Protein AF-A0A0F8Z6P9-F1 (afdb_monomer)

Organism: NCBI:txid412755

Radius of gyration: 12.46 Å; Cα contacts (8 Å, |Δi|>4): 15; chains: 1; bounding box: 27×24×26 Å

Mean predicted aligned error: 3.17 Å

Structure (mmCIF, N/CA/C/O backbone):
data_AF-A0A0F8Z6P9-F1
#
_entry.id   AF-A0A0F8Z6P9-F1
#
loop_
_atom_site.g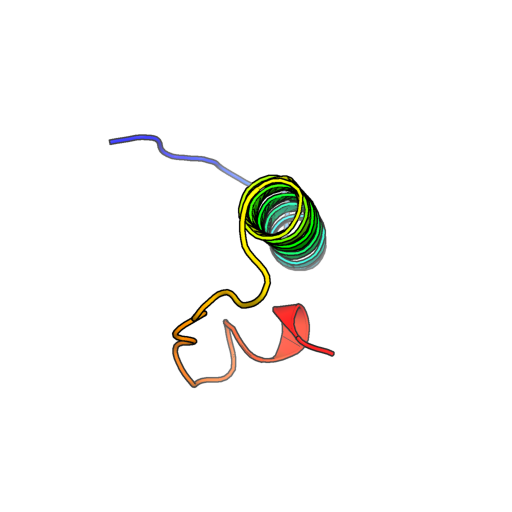roup_PDB
_atom_site.id
_atom_site.type_symbol
_atom_site.label_atom_id
_atom_site.label_alt_id
_atom_site.label_comp_id
_atom_site.label_asym_id
_atom_site.label_entity_id
_atom_site.label_seq_id
_atom_site.pdbx_PDB_ins_code
_atom_site.Cartn_x
_atom_site.Cartn_y
_atom_site.Cartn_z
_atom_site.occupancy
_atom_site.B_iso_or_equiv
_atom_site.auth_seq_id
_atom_site.auth_comp_id
_atom_site.auth_asym_id
_atom_site.auth_atom_id
_atom_site.pdbx_PDB_model_num
ATOM 1 N N . MET A 1 1 ? -4.371 16.932 -9.696 1.00 68.81 1 MET A N 1
ATOM 2 C CA . MET A 1 1 ? -3.582 15.730 -10.043 1.00 68.81 1 MET A CA 1
ATOM 3 C C . MET A 1 1 ? -2.235 15.854 -9.343 1.00 68.81 1 MET A C 1
ATOM 5 O O . MET A 1 1 ? -1.685 16.944 -9.392 1.00 68.81 1 MET A O 1
ATOM 9 N N . ASN A 1 2 ? -1.739 14.818 -8.661 1.00 90.00 2 ASN A N 1
ATOM 10 C CA . ASN A 1 2 ? -0.394 14.825 -8.068 1.00 90.00 2 ASN A CA 1
ATOM 11 C C . ASN A 1 2 ? 0.417 13.693 -8.708 1.00 90.00 2 ASN A C 1
ATOM 13 O O . ASN A 1 2 ? 0.050 12.532 -8.531 1.00 90.00 2 ASN A O 1
ATOM 17 N N . PHE A 1 3 ? 1.447 14.034 -9.480 1.00 94.00 3 PHE A N 1
ATOM 18 C CA . PHE A 1 3 ? 2.309 13.064 -10.150 1.00 94.00 3 PHE A CA 1
ATOM 19 C C . PHE A 1 3 ? 3.557 12.850 -9.298 1.00 94.00 3 PHE A C 1
ATOM 21 O O . PHE A 1 3 ? 4.210 13.817 -8.912 1.00 94.00 3 PHE A O 1
ATOM 28 N N . ILE A 1 4 ? 3.841 11.595 -8.957 1.00 95.12 4 ILE A N 1
ATOM 29 C CA . ILE A 1 4 ? 4.974 11.230 -8.109 1.00 95.12 4 ILE A CA 1
ATOM 30 C C . ILE A 1 4 ? 5.833 10.265 -8.909 1.00 95.12 4 ILE A C 1
ATOM 32 O O . ILE A 1 4 ? 5.380 9.174 -9.255 1.00 95.12 4 ILE A O 1
ATOM 36 N N . GLU A 1 5 ? 7.051 10.696 -9.202 1.00 96.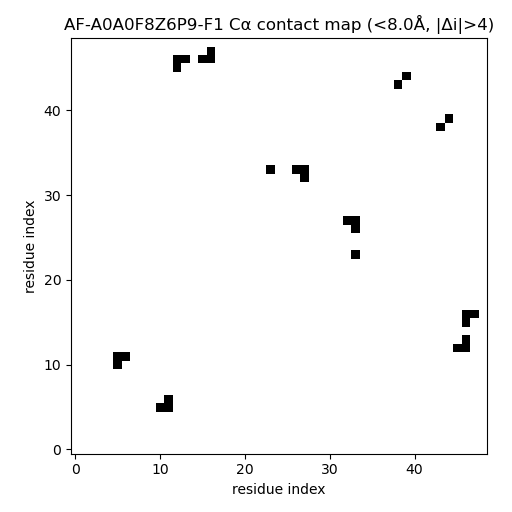44 5 GLU A N 1
ATOM 37 C CA . GLU A 1 5 ? 8.056 9.871 -9.855 1.00 96.44 5 GLU A CA 1
ATOM 38 C C . GLU A 1 5 ? 8.877 9.122 -8.813 1.00 96.44 5 GLU A C 1
ATOM 40 O O . GLU A 1 5 ? 9.126 9.606 -7.705 1.00 96.44 5 GLU A O 1
ATOM 45 N N . TYR A 1 6 ? 9.296 7.925 -9.192 1.00 96.12 6 TYR A N 1
ATOM 46 C CA . TYR A 1 6 ? 10.141 7.061 -8.389 1.00 96.12 6 TYR A CA 1
ATOM 47 C C . TYR A 1 6 ? 11.339 6.657 -9.237 1.00 96.12 6 TYR A C 1
ATOM 49 O O . TYR A 1 6 ? 11.212 6.509 -10.452 1.00 96.12 6 TYR A O 1
ATOM 57 N N . ALA A 1 7 ? 12.493 6.494 -8.594 1.0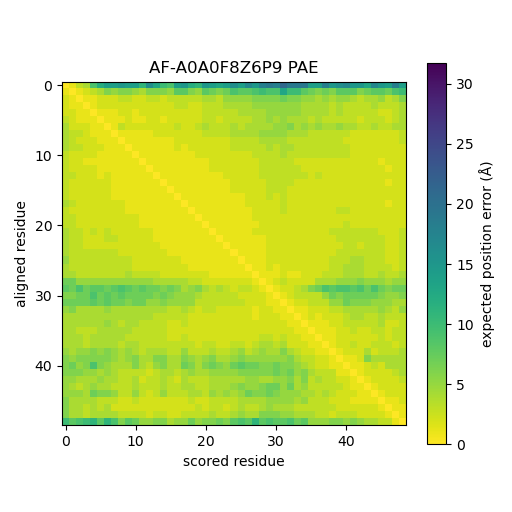0 96.94 7 ALA A N 1
ATOM 58 C CA . ALA A 1 7 ? 13.715 6.091 -9.284 1.00 96.94 7 ALA A CA 1
ATOM 59 C C . ALA A 1 7 ? 13.580 4.693 -9.913 1.00 96.94 7 ALA A C 1
ATOM 61 O O . ALA A 1 7 ? 14.077 4.456 -11.011 1.00 96.94 7 ALA A O 1
ATOM 62 N N . ASP A 1 8 ? 12.877 3.793 -9.225 1.00 96.19 8 ASP A N 1
ATOM 63 C CA . ASP A 1 8 ? 12.649 2.411 -9.625 1.00 96.19 8 ASP A CA 1
ATOM 64 C C . ASP A 1 8 ? 11.338 1.867 -9.023 1.00 96.19 8 ASP A C 1
ATOM 66 O O . ASP A 1 8 ? 10.562 2.577 -8.363 1.00 96.19 8 ASP A O 1
ATOM 70 N N . ARG A 1 9 ? 11.061 0.591 -9.302 1.00 93.38 9 ARG A N 1
ATOM 71 C CA . ARG A 1 9 ? 9.833 -0.081 -8.880 1.00 93.38 9 ARG A CA 1
ATOM 72 C C . ARG A 1 9 ? 9.853 -0.414 -7.392 1.00 93.38 9 ARG A C 1
ATOM 74 O O . ARG A 1 9 ? 8.810 -0.334 -6.750 1.00 93.38 9 ARG A O 1
ATOM 81 N N . GLU A 1 10 ? 11.004 -0.766 -6.845 1.00 95.00 10 GLU A N 1
ATOM 82 C CA . GLU A 1 10 ? 11.195 -1.100 -5.437 1.00 95.00 10 GLU A CA 1
ATOM 83 C C . GLU A 1 10 ? 10.869 0.109 -4.546 1.00 95.00 10 GLU A C 1
ATOM 85 O O . GLU A 1 10 ? 10.095 0.004 -3.590 1.00 95.00 10 GLU A O 1
ATOM 90 N N . MET A 1 11 ? 11.367 1.291 -4.915 1.00 96.31 11 MET A N 1
ATOM 91 C CA . MET A 1 11 ? 11.057 2.569 -4.275 1.00 96.31 11 MET A CA 1
ATOM 92 C C . MET A 1 11 ? 9.574 2.918 -4.381 1.00 96.31 11 MET A C 1
ATOM 94 O O . MET A 1 11 ? 8.983 3.374 -3.396 1.00 96.31 11 MET A O 1
ATOM 98 N N . LEU A 1 12 ? 8.960 2.693 -5.548 1.00 95.81 12 LEU A N 1
ATOM 99 C CA . LEU A 1 12 ? 7.519 2.877 -5.730 1.00 95.81 12 LEU A CA 1
ATOM 100 C C . LEU A 1 12 ? 6.739 1.998 -4.751 1.00 95.81 12 LEU A C 1
ATOM 102 O O . LEU A 1 12 ? 5.884 2.503 -4.023 1.00 95.81 12 LEU A O 1
ATOM 106 N N . VAL A 1 13 ? 7.054 0.704 -4.700 1.00 95.62 13 VAL A N 1
ATOM 107 C CA . VAL A 1 13 ? 6.375 -0.274 -3.843 1.00 95.62 13 VAL A CA 1
ATOM 108 C C . VAL A 1 13 ? 6.500 0.120 -2.370 1.00 95.62 13 VAL A C 1
ATOM 110 O O . VAL A 1 13 ? 5.483 0.284 -1.693 1.00 95.62 13 VAL A O 1
ATOM 113 N N . MET A 1 14 ? 7.721 0.384 -1.896 1.00 95.69 14 MET A N 1
ATOM 114 C CA . MET A 1 14 ? 7.982 0.770 -0.507 1.00 95.69 14 MET A CA 1
ATOM 115 C C . MET A 1 14 ? 7.259 2.069 -0.121 1.00 95.69 14 MET A C 1
ATOM 117 O O . MET A 1 14 ? 6.660 2.171 0.954 1.00 95.69 14 MET A O 1
ATOM 121 N N . ASN A 1 15 ? 7.299 3.088 -0.983 1.00 96.44 15 ASN A N 1
ATOM 122 C CA . ASN A 1 15 ? 6.688 4.379 -0.681 1.00 96.44 15 ASN A CA 1
ATOM 123 C C . ASN A 1 15 ? 5.157 4.291 -0.654 1.00 96.44 15 ASN A C 1
ATOM 125 O O . ASN A 1 15 ? 4.520 4.839 0.251 1.00 96.44 15 ASN A O 1
ATOM 129 N N . VAL A 1 16 ? 4.564 3.571 -1.611 1.00 95.12 16 VAL A N 1
ATOM 130 C CA . VAL A 1 16 ? 3.114 3.365 -1.661 1.00 95.12 16 VAL A CA 1
ATOM 131 C C . VAL A 1 16 ? 2.645 2.557 -0.451 1.00 95.12 16 VAL A C 1
ATOM 133 O O . VAL A 1 16 ? 1.695 2.988 0.204 1.00 95.12 16 VAL A O 1
ATOM 136 N N . ALA A 1 17 ? 3.333 1.470 -0.089 1.00 95.88 17 ALA A N 1
ATOM 137 C CA . ALA A 1 17 ? 3.009 0.665 1.090 1.00 95.88 17 ALA A CA 1
ATOM 138 C C . ALA A 1 17 ? 3.026 1.507 2.379 1.00 95.88 17 ALA A C 1
ATOM 140 O O . ALA A 1 17 ? 2.033 1.554 3.110 1.00 95.88 17 ALA A O 1
ATOM 141 N N . ASN A 1 18 ? 4.098 2.273 2.606 1.00 96.69 18 ASN A N 1
ATOM 142 C CA . ASN A 1 18 ? 4.217 3.159 3.768 1.00 96.69 18 ASN A CA 1
ATOM 143 C C . ASN A 1 18 ? 3.091 4.200 3.829 1.00 96.69 18 ASN A C 1
ATOM 145 O O . ASN A 1 18 ? 2.502 4.452 4.885 1.00 96.69 18 ASN A O 1
ATOM 149 N N . LYS A 1 19 ? 2.751 4.801 2.685 1.00 96.06 19 LYS A N 1
ATOM 150 C CA . LYS A 1 19 ? 1.687 5.805 2.600 1.00 96.06 19 LYS A CA 1
ATOM 151 C C . LYS A 1 19 ? 0.307 5.205 2.865 1.00 96.06 19 LYS A C 1
ATOM 153 O O . LYS A 1 19 ? -0.507 5.839 3.540 1.00 96.06 19 LYS A O 1
ATOM 158 N N . LEU A 1 20 ? 0.039 4.007 2.347 1.00 95.56 20 LEU A N 1
ATOM 159 C CA . LEU A 1 20 ? -1.200 3.273 2.597 1.00 95.56 20 LEU A CA 1
ATOM 160 C C . LEU A 1 20 ? -1.323 2.902 4.077 1.00 95.56 20 LEU A C 1
ATOM 162 O O . LEU A 1 20 ? -2.337 3.228 4.690 1.00 95.56 20 LEU A O 1
ATOM 166 N N . ALA A 1 21 ? -0.276 2.327 4.672 1.00 95.31 21 ALA A N 1
ATOM 167 C CA . ALA A 1 21 ? -0.250 1.958 6.086 1.00 95.31 21 ALA A CA 1
ATOM 168 C C . ALA A 1 21 ? -0.511 3.164 7.002 1.00 95.31 21 ALA A C 1
ATOM 170 O O . ALA A 1 21 ? -1.362 3.100 7.891 1.00 95.31 21 ALA A O 1
ATOM 171 N N . GLY A 1 22 ? 0.152 4.297 6.740 1.00 96.44 22 GLY A N 1
ATOM 172 C CA . GLY A 1 22 ? -0.072 5.535 7.486 1.00 96.44 22 GLY A CA 1
ATOM 173 C C . GLY A 1 22 ? -1.518 6.026 7.385 1.00 96.44 22 GLY A C 1
ATOM 174 O O . GLY A 1 22 ? -2.137 6.348 8.397 1.00 96.44 22 GLY A O 1
ATOM 175 N N . LYS A 1 23 ? -2.097 6.024 6.177 1.00 95.88 23 LYS A N 1
ATOM 176 C CA . LYS A 1 23 ? -3.490 6.446 5.971 1.00 95.88 23 LYS A CA 1
ATOM 177 C C . LYS A 1 23 ? -4.498 5.519 6.638 1.00 95.88 23 LYS A C 1
ATOM 179 O O . LYS A 1 23 ? -5.441 6.011 7.251 1.00 95.88 23 LYS A O 1
ATOM 184 N N . LEU A 1 24 ? -4.302 4.207 6.535 1.00 96.19 24 LEU A N 1
ATOM 185 C CA . LEU A 1 24 ? -5.183 3.225 7.164 1.00 96.19 24 LEU A CA 1
ATOM 186 C C . LEU A 1 24 ? -5.123 3.336 8.689 1.00 96.19 24 LEU A C 1
ATOM 188 O O . LEU A 1 24 ? -6.169 3.362 9.331 1.00 96.19 24 LEU A O 1
ATOM 192 N N . LYS A 1 25 ? -3.926 3.504 9.266 1.00 96.50 25 LYS A N 1
ATOM 193 C CA . LYS A 1 25 ? -3.752 3.731 10.707 1.00 96.50 25 LYS A CA 1
ATOM 194 C C . LYS A 1 25 ? -4.458 5.005 11.175 1.00 96.50 25 LYS A C 1
ATOM 196 O O . LYS A 1 25 ? -5.168 4.978 12.179 1.00 96.50 25 LYS A O 1
ATOM 201 N N . SER A 1 26 ? -4.300 6.109 10.446 1.00 96.62 26 SER A N 1
ATOM 202 C CA . SER A 1 26 ? -4.986 7.363 10.773 1.00 96.62 26 SER A CA 1
ATOM 203 C C . SER A 1 26 ? -6.505 7.231 10.657 1.00 96.62 26 SER A C 1
ATOM 205 O O . SER A 1 26 ? -7.223 7.731 11.515 1.00 96.62 26 SER A O 1
ATOM 207 N N . ALA A 1 27 ? -7.004 6.518 9.645 1.00 95.62 27 ALA A N 1
ATOM 208 C CA . ALA A 1 27 ? -8.433 6.267 9.487 1.00 95.62 27 ALA A CA 1
ATOM 209 C C . ALA A 1 27 ? -8.997 5.384 10.617 1.00 95.62 27 ALA A C 1
ATOM 211 O O . ALA A 1 27 ? -10.074 5.674 11.131 1.00 95.62 27 ALA A O 1
ATOM 212 N N . LEU A 1 28 ? -8.250 4.369 11.062 1.00 96.62 28 LEU A N 1
ATOM 213 C CA . LEU A 1 28 ? -8.610 3.517 12.203 1.00 96.62 28 LEU A CA 1
ATOM 214 C C . LEU A 1 28 ? -8.540 4.243 13.552 1.00 96.62 28 LEU A C 1
ATOM 216 O O . LEU A 1 28 ? -9.201 3.843 14.499 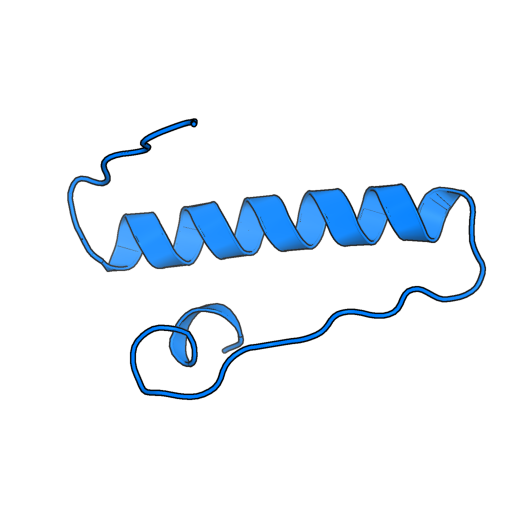1.00 96.62 28 LEU A O 1
ATOM 220 N N . SER A 1 29 ? -7.769 5.326 13.663 1.00 95.00 29 SER A N 1
ATOM 221 C CA . SER A 1 29 ? -7.618 6.039 14.940 1.00 95.00 29 SER A CA 1
ATOM 222 C C . SER A 1 29 ? -8.927 6.676 15.436 1.00 95.00 29 SER A C 1
ATOM 224 O O . SER A 1 29 ? -9.049 6.950 16.624 1.00 95.00 29 SER A O 1
ATOM 226 N N . GLY A 1 30 ? -9.898 6.907 14.545 1.00 92.38 30 GLY A N 1
ATOM 227 C CA . GLY A 1 30 ? -11.233 7.420 14.881 1.00 92.38 30 GLY A CA 1
ATOM 228 C C . GLY A 1 30 ? -12.387 6.488 14.501 1.00 92.38 30 GLY A C 1
ATOM 229 O O . GLY A 1 30 ? -13.537 6.901 14.607 1.00 92.38 30 GLY A O 1
ATOM 230 N N . ASN A 1 31 ? -12.103 5.275 14.015 1.00 94.50 31 ASN A N 1
ATOM 231 C CA . ASN A 1 31 ? -13.115 4.331 13.541 1.00 94.50 31 ASN A CA 1
ATOM 232 C C . ASN A 1 31 ? -12.749 2.906 13.958 1.00 94.50 31 ASN A C 1
ATOM 234 O O . ASN A 1 31 ? -11.626 2.468 13.724 1.00 94.50 31 ASN A O 1
ATOM 238 N N . ASP A 1 32 ? -13.723 2.137 14.443 1.00 93.44 32 ASP A N 1
ATOM 239 C CA . ASP A 1 32 ? -13.505 0.734 14.830 1.00 93.44 32 ASP A CA 1
ATOM 240 C C . ASP A 1 32 ? -13.069 -0.152 13.651 1.00 93.44 32 ASP A C 1
ATOM 242 O O . ASP A 1 32 ? -12.429 -1.190 13.828 1.00 93.44 32 ASP A O 1
ATOM 246 N N . ARG A 1 33 ? -13.446 0.231 12.423 1.00 95.75 33 ARG A N 1
ATOM 247 C CA . ARG A 1 33 ? -13.144 -0.495 11.185 1.00 95.75 33 ARG A CA 1
ATOM 248 C C . ARG A 1 33 ? -12.934 0.476 10.032 1.00 95.75 33 ARG A C 1
ATOM 250 O O . ARG A 1 33 ? -13.547 1.539 9.976 1.00 95.75 33 ARG A O 1
ATOM 257 N N . VAL A 1 34 ? -12.130 0.058 9.060 1.00 96.94 34 VAL A N 1
ATOM 258 C CA . VAL A 1 34 ? -11.957 0.757 7.780 1.00 96.94 34 VAL A CA 1
ATOM 259 C C . VAL A 1 34 ? -12.130 -0.222 6.629 1.00 96.94 34 VAL A C 1
ATOM 261 O O . VAL A 1 34 ? -11.854 -1.413 6.768 1.00 96.94 34 VAL A O 1
ATOM 264 N N . SER A 1 35 ? -12.591 0.284 5.489 1.00 95.50 35 SER A N 1
ATOM 265 C CA . SER A 1 35 ? -12.650 -0.479 4.243 1.00 95.50 35 SER A CA 1
ATOM 266 C C . SER A 1 35 ? -11.526 -0.027 3.325 1.00 95.50 35 SER A C 1
ATOM 268 O O . SER A 1 35 ? -11.303 1.171 3.153 1.00 95.50 35 SER A O 1
ATOM 270 N N . PHE A 1 36 ? -10.830 -0.985 2.725 1.00 94.75 36 PHE A N 1
ATOM 271 C CA . PHE A 1 36 ? -9.743 -0.726 1.795 1.00 94.75 36 PHE A CA 1
ATOM 272 C C . PHE A 1 36 ? -9.929 -1.598 0.555 1.0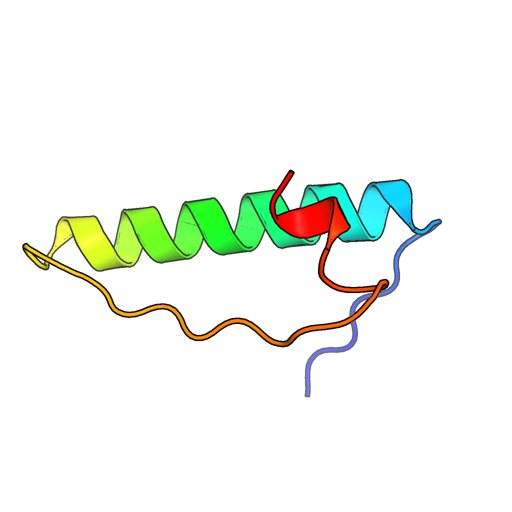0 94.75 36 PHE A C 1
ATOM 274 O O . PHE A 1 36 ? -9.829 -2.819 0.627 1.00 94.75 36 PHE A O 1
ATOM 281 N N . ALA A 1 37 ? -10.260 -0.965 -0.571 1.00 95.06 37 ALA A N 1
ATOM 282 C CA . ALA A 1 37 ? -10.408 -1.641 -1.852 1.00 95.06 37 ALA A CA 1
ATOM 283 C C . ALA A 1 37 ? -9.056 -1.684 -2.570 1.00 95.06 37 ALA A C 1
ATOM 285 O O . ALA A 1 37 ? -8.408 -0.647 -2.731 1.00 95.06 37 ALA A O 1
ATOM 286 N N . VAL A 1 38 ? -8.652 -2.874 -3.013 1.00 93.19 38 VAL A N 1
ATOM 287 C CA . VAL A 1 38 ? -7.366 -3.098 -3.680 1.00 93.19 38 VAL A CA 1
ATOM 288 C C . VAL A 1 38 ? -7.565 -3.504 -5.142 1.00 93.19 38 VAL A C 1
ATOM 290 O O . VAL A 1 38 ? -8.439 -4.323 -5.435 1.00 93.19 38 VAL A O 1
ATOM 293 N N . PRO A 1 39 ? -6.777 -2.948 -6.079 1.00 92.62 39 PRO A N 1
AT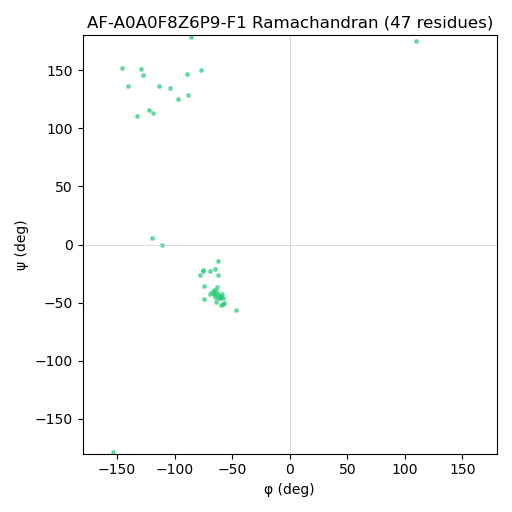OM 294 C CA . PRO A 1 39 ? -6.721 -3.448 -7.444 1.00 92.62 39 PRO A CA 1
ATOM 295 C C . PRO A 1 39 ? -5.880 -4.731 -7.518 1.00 92.62 39 PRO A C 1
ATOM 297 O O . PRO A 1 39 ? -4.927 -4.906 -6.760 1.00 92.62 39 PRO A O 1
ATOM 300 N N . GLY A 1 40 ? -6.211 -5.611 -8.464 1.00 91.44 40 GLY A N 1
ATOM 301 C CA . GLY A 1 40 ? -5.407 -6.796 -8.769 1.00 91.44 40 GLY A CA 1
ATOM 302 C C . GLY A 1 40 ? -4.267 -6.524 -9.757 1.00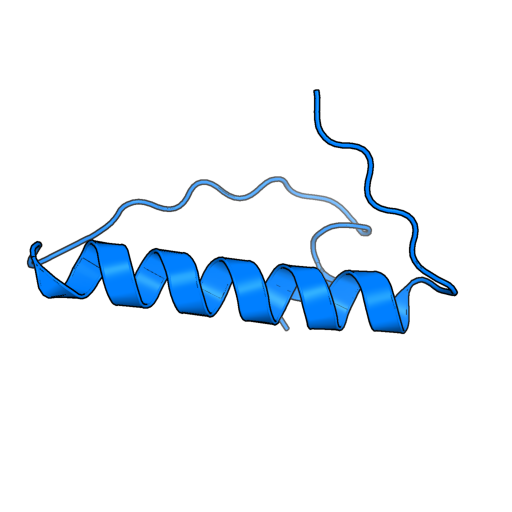 91.44 40 GLY A C 1
ATOM 303 O O . GLY A 1 40 ? -4.125 -5.424 -10.293 1.00 91.44 40 GLY A O 1
ATOM 304 N N . 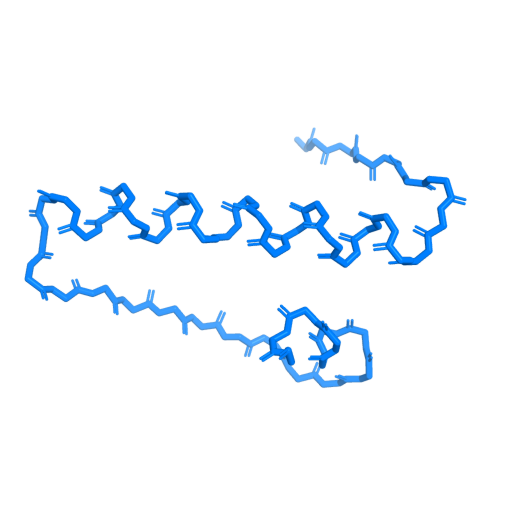GLY A 1 41 ? -3.482 -7.566 -10.040 1.00 92.81 41 GLY A N 1
ATOM 305 C CA . GLY A 1 41 ? -2.413 -7.557 -11.043 1.00 92.81 41 GLY A CA 1
ATOM 306 C C . GLY A 1 41 ? -1.004 -7.615 -10.449 1.00 92.81 41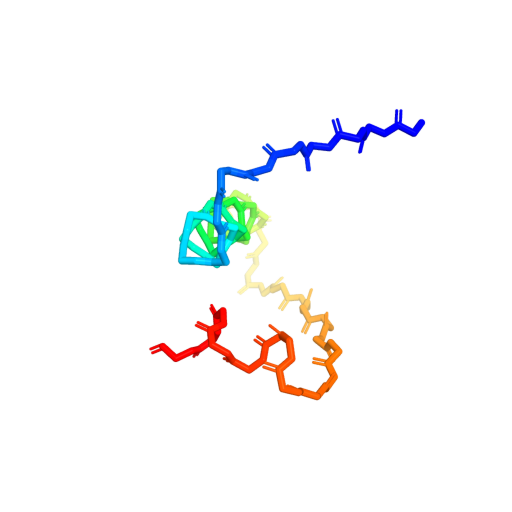 GLY A C 1
ATOM 307 O O . GLY A 1 41 ? -0.808 -7.566 -9.237 1.00 92.81 41 GLY A O 1
ATOM 308 N N . SER A 1 42 ? -0.004 -7.713 -11.326 1.00 89.94 42 SER A N 1
ATOM 309 C CA . SER A 1 42 ? 1.403 -7.844 -10.922 1.00 89.94 42 SER A CA 1
ATOM 310 C C . SER A 1 42 ? 2.016 -6.537 -10.415 1.00 89.94 42 SER A C 1
ATOM 312 O O . SER A 1 42 ? 3.006 -6.572 -9.691 1.00 89.94 42 SER A O 1
ATOM 314 N N . THR A 1 43 ? 1.456 -5.377 -10.775 1.00 88.44 43 THR A N 1
ATOM 315 C CA . THR A 1 43 ? 1.926 -4.074 -10.273 1.00 88.44 43 THR A CA 1
ATOM 316 C C . THR A 1 43 ? 1.518 -3.835 -8.817 1.00 88.44 43 THR A C 1
ATOM 318 O O . THR A 1 43 ? 2.394 -3.464 -8.040 1.00 88.44 43 THR A O 1
ATOM 321 N N . PRO A 1 44 ? 0.256 -4.076 -8.404 1.00 89.06 44 PRO A N 1
ATOM 322 C CA . PRO A 1 44 ? -0.134 -3.911 -7.005 1.00 89.06 44 PRO A CA 1
ATOM 323 C C . PRO A 1 44 ? 0.292 -5.065 -6.089 1.00 89.06 44 PRO A C 1
ATOM 325 O O . PRO A 1 44 ? 0.473 -4.817 -4.906 1.00 89.06 44 PRO A O 1
ATOM 328 N N . GLY A 1 45 ? 0.473 -6.290 -6.606 1.00 90.06 45 GLY A N 1
ATOM 329 C CA . GLY A 1 45 ? 0.816 -7.476 -5.800 1.00 90.06 45 GLY A CA 1
ATOM 330 C C . GLY A 1 45 ? 1.946 -7.248 -4.781 1.00 90.06 45 GLY A C 1
ATOM 331 O O . GLY A 1 45 ? 1.684 -7.366 -3.588 1.00 90.06 45 GLY A O 1
ATOM 332 N N . PRO A 1 46 ? 3.141 -6.797 -5.210 1.00 92.62 46 PRO A N 1
ATOM 333 C CA . PRO A 1 46 ? 4.278 -6.564 -4.313 1.00 92.62 46 PRO A CA 1
ATOM 334 C C . PRO A 1 46 ? 4.074 -5.489 -3.233 1.00 92.62 46 PRO A C 1
ATOM 336 O O . PRO A 1 46 ? 4.887 -5.379 -2.330 1.00 92.62 46 PRO A O 1
ATOM 339 N N . ILE A 1 47 ? 3.035 -4.650 -3.326 1.00 93.06 47 ILE A N 1
ATOM 340 C CA . ILE A 1 47 ? 2.728 -3.617 -2.315 1.00 93.06 47 ILE A CA 1
ATOM 341 C C . ILE A 1 47 ? 2.101 -4.243 -1.063 1.00 93.06 47 ILE A C 1
ATOM 343 O O . ILE A 1 47 ? 2.117 -3.633 0.006 1.00 93.06 47 ILE A O 1
ATOM 347 N N . PHE A 1 48 ? 1.514 -5.431 -1.210 1.00 87.06 48 PHE A N 1
ATOM 348 C CA . PHE A 1 48 ? 0.743 -6.114 -0.174 1.00 87.06 48 PHE A CA 1
ATOM 349 C C . PHE A 1 48 ? 1.426 -7.378 0.369 1.00 87.06 48 PHE A C 1
ATOM 351 O O . PHE A 1 48 ? 0.840 -8.029 1.234 1.00 87.06 48 PHE A O 1
ATOM 358 N N . GLU A 1 49 ? 2.609 -7.724 -0.146 1.00 82.69 49 GLU A N 1
ATOM 359 C CA . GLU A 1 49 ? 3.493 -8.767 0.399 1.00 82.69 49 GLU A CA 1
ATOM 360 C C . GLU A 1 49 ? 4.369 -8.201 1.524 1.00 82.69 49 GLU A C 1
ATOM 362 O O . GLU A 1 49 ? 4.519 -8.905 2.548 1.00 82.69 49 GLU A O 1
#

Foldseek 3Di:
DDDDDDPDLVRVLVVVLVVVVVVLVVVCVPPVDDDDDDDDDPSCVSSVD

Secondary structure (DSSP, 8-state):
------SSHHHHHHHHHHHHHHHHHHHHTT-S--------STTTGGG--

pLDDT: mean 93.61, std 4.61, range [68.81, 96.94]

InterPro domains:
  IPR037171 NagB/RpiA transferase-like [SSF100950] (1-49)

Solvent-accessible surface area (backbone atoms only — not comparable to full-atom values): 3261 Å² total; per-residue (Å²): 138,88,89,82,88,58,97,46,67,66,55,42,33,53,51,50,35,52,52,50,52,53,50,52,52,59,53,40,73,82,31,100,69,80,88,82,90,77,75,81,60,83,80,49,47,72,47,77,111

Sequence (49 aa):
MNFIEYADREMLVMNVANKLAGKLKSALSGNDRVSFAVPGGSTPGPIFE